Protein AF-A0A0G0K5B0-F1 (afdb_monomer_lite)

Secondary structure (DSSP, 8-state):
----SSS------S-----HHHHHHHHHHTT---EEEEEEE-TT-SSS-EEEEEEEESS--TT---GGGS-HHHHHHHHHHHHHHEEEEEEEE-HHHHHHH-HHHHHHHHHHHHHHTSSS--SEEEESSS-----SSTTSTTSGGGTT--

Sequence (150 aa):
MKKGEKKSKLKLTKRLRIPKSLQEDFLREQGFEFIAGVDEVGRGAWAGPLVAGAVILSKKLYGLRDSKLLSAKEREKLSKKIKKTSLWGIGEVSVDELNKLKLTKATHLAFNRAIKALKVKPDFILLDGSPGLYPERARNLSLASRMGYT

Foldseek 3Di:
DDPDDDPPCPPPPFDPVDPPVCPVVVVVVVVFQWEKEKEWDDLPPPDDKIKMKIKTANDDDPPPPDPVVDDPVRVVVVVVVRVVGIFMFMFIDGPVRCVVLPRVRSSVRRRVRGQVRTPDRGPFYDYDDRDDTDPPPPVVPPPPVVPPPD

Radius of gyration: 17.49 Å; chains: 1; bounding box: 44×53×39 Å

Structure (mmCIF, N/CA/C/O backbone):
data_AF-A0A0G0K5B0-F1
#
_entry.id   AF-A0A0G0K5B0-F1
#
loop_
_atom_site.group_PDB
_atom_site.id
_atom_site.type_symbol
_atom_site.label_atom_id
_atom_site.label_alt_id
_atom_site.label_comp_id
_atom_site.label_asym_id
_atom_site.label_entity_id
_atom_site.label_seq_id
_atom_site.pdbx_PDB_ins_code
_atom_site.Cartn_x
_atom_site.Cartn_y
_atom_site.Cartn_z
_atom_site.occupancy
_atom_site.B_iso_or_equiv
_atom_site.auth_seq_id
_atom_site.auth_comp_id
_atom_site.auth_asym_id
_atom_site.auth_atom_id
_atom_site.pdbx_PDB_model_num
ATOM 1 N N . MET A 1 1 ? -24.447 41.363 6.108 1.00 38.69 1 MET A N 1
ATOM 2 C CA . MET A 1 1 ? -24.368 40.041 5.428 1.00 38.69 1 MET A CA 1
ATOM 3 C C . MET A 1 1 ? -23.434 40.222 4.228 1.00 38.69 1 MET A C 1
ATOM 5 O O . MET A 1 1 ? -23.662 41.166 3.501 1.00 38.69 1 MET A O 1
ATOM 9 N N . LYS A 1 2 ? -22.317 39.534 3.965 1.00 34.31 2 LYS A N 1
ATOM 10 C CA . LYS A 1 2 ? -21.793 38.202 4.295 1.00 34.31 2 LYS A CA 1
ATOM 11 C C . LYS A 1 2 ? -20.273 38.325 4.562 1.00 34.31 2 LYS A C 1
ATOM 13 O O . LYS A 1 2 ? -19.534 38.752 3.683 1.00 34.31 2 LYS A O 1
ATOM 18 N N . LYS A 1 3 ? -19.791 37.949 5.754 1.00 31.05 3 LYS A N 1
ATOM 19 C CA . LYS A 1 3 ? -18.348 37.862 6.106 1.00 31.05 3 LYS A CA 1
ATOM 20 C C . LYS A 1 3 ? -17.880 36.403 6.315 1.00 31.05 3 LYS A C 1
ATOM 22 O O . LYS A 1 3 ? -16.851 36.168 6.936 1.00 31.05 3 LYS A O 1
ATOM 27 N N . GLY A 1 4 ? -18.635 35.423 5.804 1.00 31.39 4 GLY A N 1
ATOM 28 C CA . GLY A 1 4 ? -18.527 34.014 6.214 1.00 31.39 4 GLY A CA 1
ATOM 29 C C . GLY A 1 4 ? -17.714 33.056 5.332 1.00 31.39 4 GLY A C 1
ATOM 30 O O . GLY A 1 4 ? -17.394 31.974 5.797 1.00 31.39 4 GLY A O 1
ATOM 31 N N . GLU A 1 5 ? -17.336 33.395 4.096 1.00 34.88 5 GLU A N 1
ATOM 32 C CA . GLU A 1 5 ? -16.938 32.343 3.126 1.00 34.88 5 GLU A CA 1
ATOM 33 C C . GLU A 1 5 ? -15.446 32.290 2.748 1.00 34.88 5 GLU A C 1
ATOM 35 O O . GLU A 1 5 ? -15.049 31.510 1.886 1.00 34.88 5 GLU A O 1
ATOM 40 N N . LYS A 1 6 ? -14.570 33.087 3.375 1.00 34.22 6 LYS A N 1
ATOM 41 C CA . LYS A 1 6 ? -13.155 33.189 2.944 1.00 34.22 6 LYS A CA 1
ATOM 42 C C . LYS A 1 6 ? -12.129 32.385 3.760 1.00 34.22 6 LYS A C 1
ATOM 44 O O . LYS A 1 6 ? -10.951 32.441 3.418 1.00 34.22 6 LYS A O 1
ATOM 49 N N . LYS A 1 7 ? -12.524 31.616 4.786 1.00 33.34 7 LYS A N 1
ATOM 50 C CA . LYS A 1 7 ? -11.572 30.942 5.704 1.00 33.34 7 LYS A CA 1
ATOM 51 C C . LYS A 1 7 ? -11.196 29.478 5.392 1.00 33.34 7 LYS A C 1
ATOM 53 O O . LYS A 1 7 ? -10.280 28.983 6.032 1.00 33.34 7 LYS A O 1
ATOM 58 N N . SER A 1 8 ? -11.790 28.794 4.410 1.00 38.66 8 SER A N 1
ATOM 59 C CA . SER A 1 8 ? -11.551 27.344 4.192 1.00 38.66 8 SER A CA 1
ATOM 60 C C . SER A 1 8 ? -10.736 26.976 2.944 1.00 38.66 8 SER A C 1
ATOM 62 O O . SER A 1 8 ? -10.593 25.802 2.615 1.00 38.66 8 SER A O 1
ATOM 64 N N . LYS A 1 9 ? -10.150 27.949 2.237 1.00 37.09 9 LYS A N 1
ATOM 65 C CA . LYS A 1 9 ? -9.201 27.681 1.141 1.00 37.09 9 LYS A CA 1
ATOM 66 C C . LYS A 1 9 ? -7.779 27.600 1.687 1.00 37.09 9 LYS A C 1
ATOM 68 O O . LYS A 1 9 ? -6.933 28.431 1.351 1.00 37.09 9 LYS A O 1
ATOM 73 N N . LEU A 1 10 ? -7.505 26.614 2.543 1.00 40.44 10 LEU A N 1
ATOM 74 C CA . LEU A 1 10 ? -6.123 26.279 2.865 1.00 40.44 10 LEU A CA 1
ATOM 75 C C . LEU A 1 10 ? -5.469 25.836 1.554 1.00 40.44 10 LEU A C 1
ATOM 77 O O . LEU A 1 10 ? -5.890 24.863 0.930 1.00 40.44 10 LEU A O 1
ATOM 81 N N . LYS A 1 11 ? -4.490 26.616 1.092 1.00 35.47 11 LYS A N 1
ATOM 82 C CA . LYS A 1 11 ? -3.649 26.294 -0.058 1.00 35.47 11 LYS A CA 1
ATOM 83 C C . LYS A 1 11 ? -2.968 24.953 0.224 1.00 35.47 11 LYS A C 1
ATOM 85 O O . LYS A 1 11 ? -1.896 24.912 0.819 1.00 35.47 11 LYS A O 1
ATOM 90 N N . LEU A 1 12 ? -3.598 23.861 -0.204 1.00 44.28 12 LEU A N 1
ATOM 91 C CA . LEU A 1 12 ? -3.095 22.490 -0.141 1.00 44.28 12 LEU A CA 1
ATOM 92 C C . LEU A 1 12 ? -1.999 22.306 -1.209 1.00 44.28 12 LEU A C 1
ATOM 94 O O . LEU A 1 12 ? -2.069 21.451 -2.084 1.00 44.28 12 LEU A O 1
ATOM 98 N N . THR A 1 13 ? -1.021 23.213 -1.221 1.00 36.69 13 THR A N 1
ATOM 99 C CA . THR A 1 13 ? 0.013 23.297 -2.246 1.00 36.69 13 THR A CA 1
ATOM 100 C C . THR A 1 13 ? 1.368 22.946 -1.641 1.00 36.69 13 THR A C 1
ATOM 102 O O . THR A 1 13 ? 1.932 23.690 -0.841 1.00 36.69 13 THR A O 1
ATOM 105 N N . LYS A 1 14 ? 1.888 21.803 -2.095 1.00 37.41 14 LYS A N 1
ATOM 106 C CA . LYS A 1 14 ? 3.289 21.351 -2.146 1.00 37.41 14 LYS A CA 1
ATOM 107 C C . LYS A 1 14 ? 4.072 21.069 -0.857 1.00 37.41 14 LYS A C 1
ATOM 109 O O . LYS A 1 14 ? 4.982 20.255 -0.943 1.00 37.41 14 LYS A O 1
ATOM 114 N N . ARG A 1 15 ? 3.755 21.620 0.316 1.00 44.00 15 ARG A N 1
ATOM 115 C CA . ARG A 1 15 ? 4.438 21.256 1.579 1.00 44.00 15 ARG A CA 1
ATOM 116 C C . ARG A 1 15 ? 3.536 21.519 2.782 1.00 44.00 15 ARG A C 1
ATOM 118 O O . ARG A 1 15 ? 3.665 22.549 3.436 1.00 44.00 15 ARG A O 1
ATOM 125 N N . LEU A 1 16 ? 2.655 20.581 3.126 1.00 49.22 16 LEU A N 1
ATOM 126 C CA . LEU A 1 16 ? 2.222 20.511 4.522 1.00 49.22 16 LEU A CA 1
ATOM 127 C C . LEU A 1 16 ? 3.476 20.144 5.319 1.00 49.22 16 LEU A C 1
ATOM 129 O O . LEU A 1 16 ? 3.968 19.022 5.223 1.00 49.22 16 LEU A O 1
ATOM 133 N N . ARG A 1 17 ? 4.039 21.105 6.060 1.00 58.53 17 ARG A N 1
ATOM 134 C CA . ARG A 1 17 ? 5.176 20.898 6.976 1.00 58.53 17 ARG A CA 1
ATOM 135 C C . ARG A 1 17 ? 4.702 20.166 8.242 1.00 58.53 17 ARG A C 1
ATOM 137 O O . ARG A 1 17 ? 5.084 20.513 9.350 1.00 58.53 17 ARG A O 1
ATOM 144 N N . ILE A 1 18 ? 3.808 19.198 8.055 1.00 63.81 18 ILE A N 1
ATOM 145 C CA . ILE A 1 18 ? 3.249 18.339 9.085 1.00 63.81 18 ILE A CA 1
ATOM 146 C C . ILE A 1 18 ? 4.165 17.114 9.153 1.00 63.81 18 ILE A C 1
ATOM 148 O O . ILE A 1 18 ? 4.388 16.476 8.115 1.00 63.81 18 ILE A O 1
ATOM 152 N N . PRO A 1 19 ? 4.720 16.788 10.334 1.00 70.50 19 PRO A N 1
ATOM 153 C CA . PRO A 1 19 ? 5.461 15.550 10.541 1.00 70.50 19 PRO A CA 1
ATOM 154 C C . PRO A 1 19 ? 4.675 14.351 10.002 1.00 70.50 19 PRO A C 1
ATOM 156 O O . PRO A 1 19 ? 3.472 14.273 10.232 1.00 70.50 19 PRO A O 1
ATOM 159 N N . LYS A 1 20 ? 5.329 13.398 9.320 1.00 71.94 20 LYS A N 1
ATOM 160 C CA . LYS A 1 20 ? 4.659 12.205 8.751 1.00 71.94 20 LYS A CA 1
ATOM 161 C C . LYS A 1 20 ? 3.755 11.497 9.770 1.00 71.94 20 LYS A C 1
ATOM 163 O O . LYS A 1 20 ? 2.658 11.076 9.431 1.00 71.94 20 LYS A O 1
ATOM 168 N N . SER A 1 21 ? 4.181 11.459 11.033 1.00 74.50 21 SER A N 1
ATOM 169 C CA . SER A 1 21 ? 3.428 10.874 12.148 1.00 74.50 21 SER A CA 1
ATOM 170 C C . SER A 1 21 ? 2.090 11.552 12.457 1.00 74.50 21 SER A C 1
ATOM 172 O O . SER A 1 21 ? 1.269 10.945 13.131 1.00 74.50 21 SER A O 1
ATOM 174 N N . LEU A 1 22 ? 1.886 12.795 12.015 1.00 80.25 22 LEU A N 1
ATOM 175 C CA . LEU A 1 22 ? 0.690 13.603 12.277 1.00 80.25 22 LEU A CA 1
ATOM 176 C C . LEU A 1 22 ? -0.186 13.795 11.030 1.00 80.25 22 LEU A C 1
ATOM 178 O O . LEU A 1 22 ? -1.264 14.372 11.125 1.00 80.25 22 LEU A O 1
ATOM 182 N N . GLN A 1 23 ? 0.261 13.341 9.854 1.00 79.88 23 GLN A N 1
ATOM 183 C CA . GLN A 1 23 ? -0.468 13.563 8.602 1.00 79.88 23 GLN A CA 1
ATOM 184 C C . GLN A 1 23 ? -1.825 12.858 8.589 1.00 79.88 23 GLN A C 1
ATOM 186 O O . GLN A 1 23 ? -2.809 13.455 8.165 1.00 79.88 23 GLN A O 1
ATOM 191 N N . GLU A 1 24 ? -1.888 11.614 9.070 1.00 80.81 24 GLU A N 1
ATOM 192 C CA . GLU A 1 24 ? -3.147 10.866 9.134 1.00 80.81 24 GLU A CA 1
ATOM 193 C C . GLU A 1 24 ? -4.150 11.538 10.081 1.00 80.81 24 GLU A C 1
ATOM 195 O O . GLU A 1 24 ? -5.299 11.740 9.698 1.00 80.81 24 GLU A O 1
ATOM 200 N N . ASP A 1 25 ? -3.711 11.947 11.276 1.00 84.19 25 ASP A N 1
ATOM 201 C CA . ASP A 1 25 ? -4.569 12.626 12.259 1.00 84.19 25 ASP A CA 1
ATOM 202 C C . ASP A 1 25 ? -5.128 13.931 11.709 1.00 84.19 25 ASP A C 1
ATOM 204 O O . ASP A 1 25 ? -6.335 14.150 11.743 1.00 84.19 25 ASP A O 1
ATOM 208 N N . PHE A 1 26 ? -4.258 14.754 11.121 1.00 82.06 26 PHE A N 1
ATOM 209 C CA . PHE A 1 26 ? -4.665 16.003 10.496 1.00 82.06 26 PHE A CA 1
ATOM 210 C C . PHE A 1 26 ? -5.729 15.775 9.416 1.00 82.06 26 PHE A C 1
ATOM 212 O O . PHE A 1 26 ? -6.723 16.490 9.359 1.00 82.06 26 PHE A O 1
ATOM 219 N N . LEU A 1 27 ? -5.556 14.766 8.559 1.00 80.38 27 LEU A N 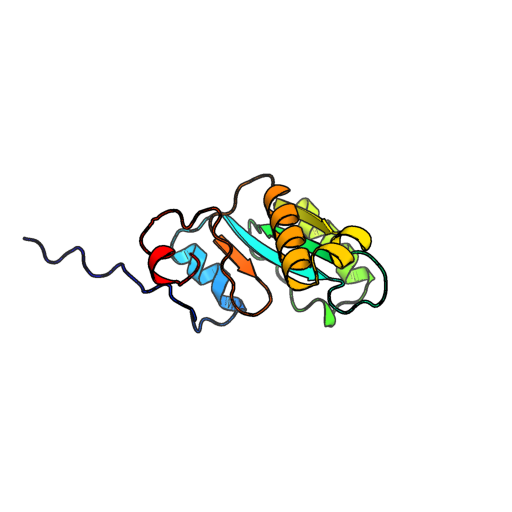1
ATOM 220 C CA . LEU A 1 27 ? -6.532 14.456 7.513 1.00 80.38 27 LEU A CA 1
ATOM 221 C C . LEU A 1 27 ? -7.864 13.960 8.094 1.00 80.38 27 LEU A C 1
ATOM 223 O O . LEU A 1 27 ? -8.919 14.354 7.598 1.00 80.38 27 LEU A O 1
ATOM 227 N N . ARG A 1 28 ? -7.835 13.160 9.165 1.00 81.75 28 ARG A N 1
ATOM 228 C CA . ARG A 1 28 ? -9.054 12.741 9.872 1.00 81.75 28 ARG A CA 1
ATOM 229 C C . ARG A 1 28 ? -9.786 13.933 10.488 1.00 81.75 28 ARG A C 1
ATOM 231 O O . ARG A 1 28 ? -11.001 14.021 10.355 1.00 81.75 28 ARG A O 1
ATOM 238 N N . GLU A 1 29 ? -9.063 14.884 11.080 1.00 84.75 29 GLU A N 1
ATOM 239 C CA . GLU A 1 29 ? -9.634 16.139 11.599 1.00 84.75 29 GLU A CA 1
ATOM 240 C C . GLU A 1 29 ? -10.264 17.007 10.498 1.00 84.75 29 GLU A C 1
ATOM 242 O O . GLU A 1 29 ? -11.229 17.722 10.752 1.00 84.75 29 GLU A O 1
ATOM 247 N N . GLN A 1 30 ? -9.755 16.933 9.263 1.00 78.81 30 GLN A N 1
ATOM 248 C CA . GLN A 1 30 ? -10.370 17.590 8.102 1.00 78.81 30 GLN A CA 1
ATOM 249 C C . GLN A 1 30 ? -11.586 16.830 7.533 1.00 78.81 30 GLN A C 1
ATOM 251 O O . GLN A 1 30 ? -12.190 17.297 6.568 1.00 78.81 30 GLN A O 1
ATOM 256 N N . GLY A 1 31 ? -11.955 15.682 8.110 1.00 80.50 31 GLY A N 1
ATOM 257 C CA . GLY A 1 31 ? -13.121 14.891 7.712 1.00 80.50 31 GLY A CA 1
ATOM 258 C C . GLY A 1 31 ? -12.857 13.836 6.633 1.00 80.50 31 GLY A C 1
ATOM 259 O O . GLY A 1 31 ? -13.812 13.303 6.076 1.00 80.50 31 GLY A O 1
ATOM 260 N N . PHE A 1 32 ? -11.595 13.518 6.318 1.00 82.62 32 PHE A N 1
ATOM 261 C CA . PHE A 1 32 ? -11.277 12.396 5.428 1.00 82.62 32 PHE A CA 1
ATOM 262 C C . PHE A 1 32 ? -11.393 11.061 6.174 1.00 82.62 32 PHE A C 1
ATOM 264 O O . PHE A 1 32 ? -10.793 10.883 7.236 1.00 82.62 32 PHE A O 1
ATOM 271 N N . GLU A 1 33 ? -12.125 10.103 5.602 1.00 84.25 33 GLU A N 1
ATOM 272 C CA . GLU A 1 33 ? -12.414 8.820 6.252 1.00 84.25 33 GLU A CA 1
ATOM 273 C C . GLU A 1 33 ? -11.473 7.710 5.765 1.00 84.25 33 GLU A C 1
ATOM 275 O O . GLU A 1 33 ? -10.848 7.010 6.570 1.00 84.25 33 GLU A O 1
ATOM 280 N N . PHE A 1 34 ? -11.304 7.587 4.445 1.00 86.62 34 PHE A N 1
ATOM 281 C CA . PHE A 1 34 ? -10.484 6.551 3.821 1.00 86.62 34 PHE A CA 1
ATOM 282 C C . PHE A 1 34 ? -9.128 7.106 3.383 1.00 86.62 34 PHE A C 1
ATOM 284 O O . PHE A 1 34 ? -8.937 7.531 2.242 1.00 86.62 34 PHE A O 1
ATOM 291 N N . ILE A 1 35 ? -8.158 7.077 4.294 1.00 88.31 35 ILE A N 1
ATOM 292 C CA . ILE A 1 35 ? -6.782 7.519 4.035 1.00 88.31 35 ILE A CA 1
ATOM 293 C C . ILE A 1 35 ? -5.908 6.290 3.768 1.00 88.31 35 ILE A C 1
ATOM 295 O O . ILE A 1 35 ? -5.753 5.434 4.639 1.00 88.31 35 ILE A O 1
ATOM 299 N N . ALA A 1 36 ? -5.340 6.191 2.565 1.00 89.50 36 ALA A N 1
ATOM 300 C CA . ALA A 1 36 ? -4.440 5.105 2.184 1.00 89.50 36 ALA A CA 1
ATOM 301 C C . ALA A 1 36 ? -2.973 5.512 2.356 1.00 89.50 36 ALA A C 1
ATOM 303 O O . ALA A 1 36 ? -2.543 6.512 1.788 1.00 89.50 36 ALA A O 1
ATOM 304 N N . GLY A 1 37 ? -2.190 4.712 3.075 1.00 90.06 37 GLY A N 1
ATOM 305 C CA . GLY A 1 37 ? -0.730 4.736 3.004 1.00 90.06 37 GLY A CA 1
ATOM 306 C C . GLY A 1 37 ? -0.244 3.847 1.862 1.00 90.06 37 GLY A C 1
ATOM 307 O O . GLY A 1 37 ? -0.749 2.733 1.704 1.00 90.06 37 GLY A O 1
ATOM 308 N N . VAL A 1 38 ? 0.704 4.332 1.065 1.00 89.50 38 VAL A N 1
ATOM 309 C CA . VAL A 1 38 ? 1.268 3.611 -0.081 1.00 89.50 38 VAL A CA 1
ATOM 310 C C . VAL A 1 38 ? 2.792 3.695 -0.052 1.00 89.50 38 VAL A C 1
ATOM 312 O O . VAL A 1 38 ? 3.351 4.776 0.134 1.00 89.50 38 VAL A O 1
ATOM 315 N N . ASP A 1 39 ? 3.445 2.552 -0.243 1.00 90.19 39 ASP A N 1
ATOM 316 C CA . ASP A 1 39 ? 4.905 2.419 -0.220 1.00 90.19 39 ASP A CA 1
ATOM 317 C C . ASP A 1 39 ? 5.373 1.331 -1.202 1.00 90.19 39 ASP A C 1
ATOM 319 O O . ASP A 1 39 ? 4.604 0.416 -1.534 1.00 90.19 39 ASP A O 1
ATOM 323 N N . GLU A 1 40 ? 6.617 1.434 -1.676 1.00 91.81 40 GLU A N 1
ATOM 324 C CA . GLU A 1 40 ? 7.246 0.492 -2.601 1.00 91.81 40 GLU A CA 1
ATOM 325 C C . GLU A 1 40 ? 8.436 -0.268 -2.006 1.00 91.81 40 GLU A C 1
ATOM 327 O O . GLU A 1 40 ? 9.205 0.217 -1.182 1.00 91.81 40 GLU A O 1
ATOM 332 N N . VAL A 1 41 ? 8.655 -1.473 -2.524 1.00 91.06 41 VAL A N 1
ATOM 333 C CA . VAL A 1 41 ? 9.861 -2.271 -2.299 1.00 91.06 41 VAL A CA 1
ATOM 334 C C . VAL A 1 41 ? 10.415 -2.755 -3.636 1.00 91.06 41 VAL A C 1
ATOM 336 O O . VAL A 1 41 ? 9.671 -2.993 -4.584 1.00 91.06 41 VAL A O 1
ATOM 339 N N . GLY A 1 42 ? 11.739 -2.892 -3.724 1.00 87.88 42 GLY A N 1
ATOM 340 C CA . GLY A 1 42 ? 12.422 -3.351 -4.942 1.00 87.88 42 GLY A CA 1
ATOM 341 C C . GLY A 1 42 ? 12.968 -2.238 -5.844 1.00 87.88 42 GLY A C 1
ATOM 342 O O . GLY A 1 42 ? 13.660 -2.533 -6.808 1.00 87.88 42 GLY A O 1
ATOM 343 N N . ARG A 1 43 ? 12.768 -0.953 -5.509 1.00 85.00 43 ARG A N 1
ATOM 344 C CA . ARG A 1 43 ? 13.260 0.186 -6.315 1.00 85.00 43 ARG A CA 1
ATOM 345 C C . ARG A 1 43 ? 14.784 0.209 -6.536 1.00 85.00 43 ARG A C 1
ATOM 347 O O . ARG A 1 43 ? 15.236 0.743 -7.543 1.00 85.00 43 ARG A O 1
ATOM 354 N N . GLY A 1 44 ? 15.561 -0.328 -5.595 1.00 85.12 44 GLY A N 1
ATOM 355 C CA . GLY A 1 44 ? 17.025 -0.440 -5.679 1.00 85.12 44 GLY A CA 1
ATOM 356 C C . GLY A 1 44 ? 17.536 -1.880 -5.779 1.00 85.12 44 GLY A C 1
ATOM 357 O O . GLY A 1 44 ? 18.729 -2.110 -5.603 1.00 85.12 44 GLY A O 1
ATOM 358 N N . ALA A 1 45 ? 16.644 -2.854 -5.987 1.00 88.06 45 ALA A N 1
ATOM 359 C CA . ALA A 1 45 ? 17.038 -4.250 -6.120 1.00 88.06 45 ALA A CA 1
ATOM 360 C C . ALA A 1 45 ? 17.660 -4.502 -7.502 1.00 88.06 45 ALA A C 1
ATOM 362 O O . ALA A 1 45 ? 17.221 -3.937 -8.500 1.00 88.06 45 ALA A O 1
ATOM 363 N N . TRP A 1 46 ? 18.674 -5.368 -7.555 1.00 86.25 46 TRP A N 1
ATOM 364 C CA . TRP A 1 46 ? 19.316 -5.777 -8.812 1.00 86.25 46 TRP A CA 1
ATOM 365 C C . TRP A 1 46 ? 18.485 -6.793 -9.604 1.00 86.25 46 TRP A C 1
ATOM 367 O O . TRP A 1 46 ? 18.660 -6.926 -10.811 1.00 86.25 46 TRP A O 1
ATOM 377 N N . ALA A 1 47 ? 17.597 -7.521 -8.928 1.00 86.19 47 ALA A N 1
ATOM 378 C CA . ALA A 1 47 ? 16.739 -8.531 -9.523 1.00 86.19 47 ALA A CA 1
ATOM 379 C C . ALA A 1 47 ? 15.394 -8.589 -8.793 1.00 86.19 47 ALA A C 1
ATOM 381 O O . ALA A 1 47 ? 15.296 -8.241 -7.613 1.00 86.19 47 ALA A O 1
ATOM 382 N N . GLY A 1 48 ? 14.379 -9.084 -9.500 1.00 91.94 48 GLY A N 1
ATOM 383 C CA . GLY A 1 48 ? 13.015 -9.212 -8.996 1.00 91.94 48 GLY A CA 1
ATOM 384 C C . GLY A 1 48 ? 12.103 -8.048 -9.399 1.00 91.94 48 GLY A C 1
ATOM 385 O O . GLY A 1 48 ? 12.568 -7.034 -9.925 1.00 91.94 48 GLY A O 1
ATOM 386 N N . PRO A 1 49 ? 10.786 -8.213 -9.207 1.00 94.56 49 PRO A N 1
ATOM 387 C CA . PRO A 1 49 ? 9.807 -7.208 -9.587 1.00 94.56 49 PRO A CA 1
ATOM 388 C C . PRO A 1 49 ? 9.848 -5.991 -8.656 1.00 94.56 49 PRO A C 1
ATOM 390 O O . PRO A 1 49 ? 10.334 -6.048 -7.523 1.00 94.56 49 PRO A O 1
ATOM 393 N N . LEU A 1 50 ? 9.252 -4.896 -9.120 1.00 94.81 50 LEU A N 1
ATOM 394 C CA . LEU A 1 50 ? 8.912 -3.760 -8.273 1.00 94.81 50 LEU A CA 1
ATOM 395 C C . LEU A 1 50 ? 7.513 -3.980 -7.697 1.00 94.81 50 LEU A C 1
ATOM 397 O O . LEU A 1 50 ? 6.560 -4.195 -8.447 1.00 94.81 50 LEU A O 1
ATOM 401 N N . VAL A 1 51 ? 7.375 -3.896 -6.376 1.00 96.12 51 VAL A N 1
ATOM 402 C CA . VAL A 1 51 ? 6.104 -4.156 -5.689 1.00 96.12 51 VAL A CA 1
ATOM 403 C C . VAL A 1 51 ? 5.716 -2.951 -4.849 1.00 96.12 51 VAL A C 1
ATOM 405 O O . VAL A 1 51 ? 6.540 -2.399 -4.128 1.00 96.12 51 VAL A O 1
ATOM 408 N N . ALA A 1 52 ? 4.447 -2.567 -4.904 1.00 94.25 52 ALA A N 1
ATOM 409 C CA . ALA A 1 52 ? 3.849 -1.568 -4.038 1.00 94.25 52 ALA A CA 1
ATOM 410 C C . ALA A 1 52 ? 2.719 -2.164 -3.198 1.00 94.25 52 ALA A C 1
ATOM 412 O O . ALA A 1 52 ? 1.946 -3.004 -3.668 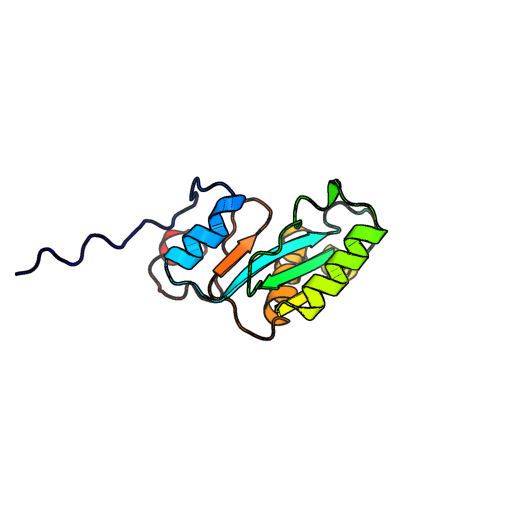1.00 94.25 52 ALA A O 1
ATOM 413 N N . GLY A 1 53 ? 2.599 -1.687 -1.962 1.00 94.50 53 GLY A N 1
ATOM 414 C CA . GLY A 1 53 ? 1.481 -1.980 -1.074 1.00 94.50 53 GLY A CA 1
ATOM 415 C C . GLY A 1 53 ? 0.671 -0.722 -0.795 1.00 94.50 53 GLY A C 1
ATOM 416 O O . GLY A 1 53 ? 1.244 0.328 -0.526 1.00 94.50 53 GLY A O 1
ATOM 417 N N . ALA A 1 54 ? -0.655 -0.834 -0.828 1.00 93.88 54 ALA A N 1
ATOM 418 C CA . ALA A 1 54 ? -1.579 0.200 -0.378 1.00 93.88 54 ALA A CA 1
ATOM 419 C C . ALA A 1 54 ? -2.361 -0.317 0.830 1.00 93.88 54 ALA A C 1
ATOM 421 O O . ALA A 1 54 ? -2.849 -1.446 0.798 1.00 93.88 54 ALA A O 1
ATOM 422 N N . VAL A 1 55 ? -2.489 0.483 1.889 1.00 94.00 55 VAL A N 1
ATOM 423 C CA . VAL A 1 55 ? -3.168 0.091 3.133 1.00 94.00 55 VAL A CA 1
ATOM 424 C C . VAL A 1 55 ? -4.021 1.240 3.661 1.00 94.00 55 VAL A C 1
ATOM 426 O O . VAL A 1 55 ? -3.519 2.340 3.856 1.00 94.00 55 VAL A O 1
ATOM 429 N N . ILE A 1 56 ? -5.295 0.971 3.956 1.00 92.12 56 ILE A N 1
ATOM 430 C CA . ILE A 1 56 ? -6.182 1.874 4.702 1.00 92.12 56 ILE A CA 1
ATOM 431 C C . ILE A 1 56 ? -6.442 1.259 6.073 1.00 92.12 56 ILE A C 1
ATOM 433 O O . ILE A 1 56 ? -7.041 0.183 6.184 1.00 92.12 56 ILE A O 1
ATOM 437 N N . LEU A 1 57 ? -6.007 1.952 7.123 1.00 89.12 57 LEU A N 1
ATOM 438 C CA . LEU A 1 57 ? -6.221 1.536 8.504 1.00 89.12 57 LEU A CA 1
ATOM 439 C C . LEU A 1 57 ? -7.550 2.093 9.032 1.00 89.12 57 LEU A C 1
ATOM 441 O O . LEU A 1 57 ? -7.814 3.292 8.964 1.00 89.12 57 LEU A O 1
ATOM 445 N N . SER A 1 58 ? -8.380 1.219 9.604 1.00 80.94 58 SER A N 1
ATOM 446 C CA . SER A 1 58 ? -9.615 1.616 10.298 1.00 80.94 58 SER A CA 1
ATOM 447 C C . SER A 1 58 ? -9.331 2.280 11.650 1.00 80.94 58 SER A C 1
ATOM 449 O O . SER A 1 58 ? -10.070 3.156 12.087 1.00 80.94 58 SER A O 1
ATOM 451 N N . LYS A 1 59 ? -8.246 1.867 12.314 1.00 76.88 59 LYS A N 1
ATOM 452 C CA . LYS A 1 59 ? -7.747 2.413 13.580 1.00 76.88 59 LYS A CA 1
ATOM 453 C C . LYS A 1 59 ? -6.222 2.426 13.562 1.00 76.88 59 LYS A C 1
ATOM 455 O O . LYS A 1 59 ? -5.605 1.576 12.916 1.00 76.88 59 LYS A O 1
ATOM 460 N N . LYS A 1 60 ? -5.616 3.332 14.333 1.00 73.25 60 LYS A N 1
ATOM 461 C CA . LYS A 1 60 ? -4.165 3.338 14.553 1.00 73.25 60 LYS A CA 1
ATOM 462 C C . LYS A 1 60 ? -3.690 1.984 15.078 1.00 73.25 60 LYS A C 1
ATOM 464 O O . LYS A 1 60 ? -4.228 1.455 16.052 1.00 73.25 60 LYS A O 1
ATOM 469 N N . LEU A 1 61 ? -2.651 1.442 14.450 1.00 72.12 61 LEU A N 1
ATOM 470 C CA . LEU A 1 61 ? -1.980 0.229 14.903 1.00 72.12 61 LEU A CA 1
ATOM 471 C C . LEU A 1 61 ? -0.744 0.602 15.725 1.00 72.12 61 LEU A C 1
ATOM 473 O O . LEU A 1 61 ? 0.278 1.021 15.187 1.00 72.12 61 LEU A O 1
ATOM 477 N N . TYR A 1 62 ? -0.828 0.418 17.042 1.00 66.88 62 TYR A N 1
ATOM 478 C CA . TYR A 1 62 ? 0.331 0.545 17.925 1.00 66.88 62 TYR A CA 1
ATOM 479 C C . TYR A 1 62 ? 1.406 -0.493 17.562 1.00 66.88 62 TYR A C 1
ATOM 481 O O . TYR A 1 62 ? 1.090 -1.651 17.279 1.00 66.88 62 TYR A O 1
ATOM 489 N N . GLY A 1 63 ? 2.673 -0.071 17.565 1.00 64.94 63 GLY A N 1
ATOM 490 C CA . GLY A 1 63 ? 3.816 -0.911 17.184 1.00 64.94 63 GLY A CA 1
ATOM 491 C C . GLY A 1 63 ? 4.127 -0.934 15.682 1.00 64.94 63 GLY A C 1
ATOM 492 O O . GLY A 1 63 ? 5.100 -1.561 15.279 1.00 64.94 63 GLY A O 1
ATOM 493 N N . LEU A 1 64 ? 3.353 -0.223 14.854 1.00 66.56 64 LEU A N 1
ATOM 494 C CA . LEU A 1 64 ? 3.667 0.020 13.444 1.00 66.56 64 LEU A CA 1
ATOM 495 C C . LEU A 1 64 ? 4.697 1.163 13.330 1.00 66.56 64 LEU A C 1
ATOM 497 O O . LEU A 1 64 ? 4.372 2.277 12.930 1.00 66.56 64 LEU A O 1
ATOM 501 N N . ARG A 1 65 ? 5.934 0.929 13.776 1.00 60.22 65 ARG A N 1
ATOM 502 C CA . ARG A 1 65 ? 7.072 1.839 13.555 1.00 60.22 65 ARG A CA 1
ATOM 503 C C . ARG A 1 65 ? 8.142 1.138 12.725 1.00 60.22 65 ARG A C 1
ATOM 505 O O . ARG A 1 65 ? 8.152 -0.086 12.674 1.00 60.22 65 ARG A O 1
ATOM 512 N N . ASP A 1 66 ? 8.941 1.960 12.038 1.00 58.91 66 ASP A N 1
ATOM 513 C CA . ASP A 1 66 ? 9.837 1.646 10.914 1.00 58.91 66 ASP A CA 1
ATOM 514 C C . ASP A 1 66 ? 10.207 0.157 10.796 1.00 58.91 66 ASP A C 1
ATOM 516 O O . ASP A 1 66 ? 10.844 -0.424 11.679 1.00 58.91 66 ASP A O 1
ATOM 520 N N . SER A 1 67 ? 9.801 -0.460 9.680 1.00 59.31 67 SER A N 1
ATOM 521 C CA . SER A 1 67 ? 9.990 -1.890 9.405 1.00 59.31 67 SER A CA 1
ATOM 522 C C . SER A 1 67 ? 11.455 -2.327 9.515 1.00 59.31 67 SER A C 1
ATOM 524 O O . SER A 1 67 ? 11.735 -3.505 9.754 1.00 59.31 67 SER A O 1
ATOM 526 N N . LYS A 1 68 ? 12.386 -1.373 9.422 1.00 60.31 68 LYS A N 1
ATOM 527 C CA . LYS A 1 68 ? 13.834 -1.554 9.541 1.00 60.31 68 LYS A CA 1
ATOM 528 C C . LYS A 1 68 ? 14.312 -1.982 10.930 1.00 60.31 68 LYS A C 1
ATOM 530 O O . LYS A 1 68 ? 15.381 -2.573 11.012 1.00 60.31 68 LYS A O 1
ATOM 535 N N . LEU A 1 69 ? 13.529 -1.759 11.988 1.00 63.09 69 LEU A N 1
ATOM 536 C CA . LEU A 1 69 ? 13.866 -2.182 13.359 1.00 63.09 69 LEU A CA 1
ATOM 537 C C . LEU A 1 69 ? 13.231 -3.523 13.764 1.00 63.09 69 LEU A C 1
ATOM 539 O O . LEU A 1 69 ? 13.470 -4.006 14.866 1.00 63.09 69 LEU A O 1
ATOM 543 N N . LEU A 1 70 ? 12.422 -4.124 12.888 1.00 72.62 70 LEU A N 1
ATOM 544 C CA . LEU A 1 70 ? 11.704 -5.371 13.153 1.00 72.62 70 LEU A CA 1
ATOM 545 C C . LEU A 1 70 ? 12.431 -6.577 12.551 1.00 72.62 70 LEU A C 1
ATOM 547 O O . LEU A 1 70 ? 12.884 -6.520 11.402 1.00 72.62 70 LEU A O 1
ATOM 551 N N . SER A 1 71 ? 12.454 -7.696 13.277 1.00 84.44 71 SER A N 1
ATOM 552 C CA . SER A 1 71 ? 12.897 -8.991 12.747 1.00 84.44 71 SER A CA 1
ATOM 553 C C . SER A 1 71 ? 11.949 -9.508 11.656 1.00 84.44 71 SER A C 1
ATOM 555 O O . SER A 1 71 ? 10.773 -9.135 11.589 1.00 84.44 71 SER A O 1
ATOM 557 N N . ALA A 1 72 ? 12.426 -10.424 10.806 1.00 85.75 72 ALA A N 1
ATOM 558 C CA . ALA A 1 72 ? 11.598 -11.029 9.756 1.00 85.75 72 ALA A CA 1
ATOM 559 C C . ALA A 1 72 ? 10.312 -11.673 10.317 1.00 85.75 72 ALA A C 1
ATOM 561 O O . ALA A 1 72 ? 9.225 -11.481 9.771 1.00 85.75 72 ALA A O 1
ATOM 562 N N . LYS A 1 73 ? 10.422 -12.354 11.466 1.00 87.12 73 LYS A N 1
ATOM 563 C CA . LYS A 1 73 ? 9.297 -13.002 12.157 1.00 87.12 73 LYS A CA 1
ATOM 564 C C . LYS A 1 73 ? 8.263 -11.988 12.660 1.00 87.12 73 LYS A C 1
ATOM 566 O O . LYS A 1 73 ? 7.058 -12.220 12.556 1.00 87.12 73 LYS A O 1
ATOM 571 N N . GLU A 1 74 ? 8.712 -10.847 13.182 1.00 85.31 74 GLU A N 1
ATOM 572 C CA . GLU A 1 74 ? 7.823 -9.771 13.635 1.00 85.31 74 GLU A CA 1
ATOM 573 C C . GLU A 1 74 ? 7.115 -9.086 12.467 1.00 85.31 74 GLU A C 1
ATOM 575 O O . GLU A 1 74 ? 5.907 -8.846 12.547 1.00 85.31 74 GLU A O 1
ATOM 580 N N . ARG A 1 75 ? 7.825 -8.841 11.356 1.00 84.81 75 ARG A N 1
ATOM 581 C CA . ARG A 1 75 ? 7.223 -8.305 10.124 1.00 84.81 75 ARG A CA 1
ATOM 582 C C . ARG A 1 75 ? 6.141 -9.229 9.583 1.00 84.81 75 ARG A C 1
ATOM 584 O O . ARG A 1 75 ? 5.074 -8.752 9.207 1.00 84.81 75 ARG A O 1
ATOM 591 N N . GLU A 1 76 ? 6.371 -10.540 9.579 1.00 88.50 76 GLU A N 1
ATOM 592 C CA . GLU A 1 76 ? 5.376 -11.511 9.118 1.00 88.50 76 GLU A CA 1
ATOM 593 C C . GLU A 1 76 ? 4.130 -11.513 10.019 1.00 88.50 76 GLU A C 1
ATOM 595 O O . GLU A 1 76 ? 2.996 -11.458 9.531 1.00 88.50 76 GLU A O 1
ATOM 600 N N . LYS A 1 77 ? 4.324 -11.502 11.345 1.00 88.50 77 LYS A N 1
ATOM 601 C CA . LYS A 1 77 ? 3.227 -11.410 12.320 1.00 88.50 77 LYS A CA 1
ATOM 602 C C . LYS A 1 77 ? 2.417 -10.123 12.135 1.00 88.50 77 LYS A C 1
ATOM 604 O O . LYS A 1 77 ? 1.184 -10.170 12.133 1.00 88.50 77 LYS A O 1
ATOM 609 N N . LEU A 1 78 ? 3.089 -8.986 11.951 1.00 87.38 78 LEU A N 1
ATOM 610 C CA . LEU A 1 78 ? 2.443 -7.698 11.697 1.00 87.38 78 LEU A CA 1
ATOM 611 C C . LEU A 1 78 ? 1.725 -7.673 10.350 1.00 87.38 78 LEU A C 1
ATOM 613 O O . LEU A 1 78 ? 0.578 -7.244 10.301 1.00 87.38 78 LEU A O 1
ATOM 617 N N . SER A 1 79 ? 2.332 -8.202 9.287 1.00 89.44 79 SER A N 1
ATOM 618 C CA . SER A 1 79 ? 1.700 -8.315 7.968 1.00 89.44 79 SER A CA 1
ATOM 619 C C . SER A 1 79 ? 0.398 -9.113 8.047 1.00 89.44 79 SER A C 1
ATOM 621 O O . SER A 1 79 ? -0.641 -8.649 7.577 1.00 89.44 79 SER A O 1
ATOM 623 N N . LYS A 1 80 ? 0.407 -10.267 8.732 1.00 91.25 80 LYS A N 1
ATOM 624 C CA . LYS A 1 80 ? -0.803 -11.071 8.974 1.00 91.25 80 LYS A CA 1
ATOM 625 C C . LYS A 1 80 ? -1.868 -10.288 9.743 1.00 91.25 80 LYS A C 1
ATOM 627 O O . LYS A 1 80 ? -3.047 -10.401 9.420 1.00 91.25 80 LYS A O 1
ATOM 632 N N . LYS A 1 81 ? -1.474 -9.497 10.747 1.00 90.38 81 LYS A N 1
ATOM 633 C CA . LYS A 1 81 ? -2.398 -8.649 11.514 1.00 90.38 81 LYS A CA 1
ATOM 634 C C . LYS A 1 81 ? -3.011 -7.557 10.635 1.00 90.38 81 LYS A C 1
ATOM 636 O O . LYS A 1 81 ? -4.231 -7.471 10.577 1.00 90.38 81 LYS A O 1
ATOM 641 N N . ILE A 1 82 ? -2.185 -6.797 9.914 1.00 90.62 82 ILE A N 1
ATOM 642 C CA . ILE A 1 82 ? -2.614 -5.725 9.003 1.00 90.62 82 ILE A CA 1
ATOM 643 C C . ILE A 1 82 ? -3.608 -6.285 7.987 1.00 90.62 82 ILE A C 1
ATOM 645 O O . ILE A 1 82 ? -4.744 -5.829 7.940 1.00 90.62 82 ILE A O 1
ATOM 649 N N . LYS A 1 83 ? -3.244 -7.363 7.281 1.00 91.12 83 LYS A N 1
ATOM 650 C CA . LYS A 1 83 ? -4.104 -7.979 6.259 1.00 91.12 83 LYS A CA 1
ATOM 651 C C . LYS A 1 83 ? -5.478 -8.422 6.773 1.00 91.12 83 LYS A C 1
ATOM 653 O O . LYS A 1 83 ? -6.414 -8.489 5.980 1.00 91.12 83 LYS A O 1
ATOM 658 N N . LYS A 1 84 ? -5.598 -8.744 8.067 1.00 91.06 84 LYS A N 1
ATOM 659 C CA . LYS A 1 84 ? -6.867 -9.118 8.713 1.00 91.06 84 LYS A CA 1
ATOM 660 C C . LYS A 1 84 ? -7.696 -7.913 9.158 1.00 91.06 84 LYS A C 1
ATOM 662 O O . LYS A 1 84 ? -8.915 -8.022 9.207 1.00 91.06 84 LYS A O 1
ATOM 667 N N . THR A 1 85 ? -7.062 -6.800 9.526 1.00 90.44 85 THR A N 1
ATOM 668 C CA . THR A 1 85 ? -7.733 -5.662 10.185 1.00 90.44 85 THR A CA 1
ATOM 669 C C . THR A 1 85 ? -7.853 -4.409 9.320 1.00 90.44 85 THR A C 1
ATOM 671 O O . THR A 1 85 ? -8.443 -3.424 9.763 1.00 90.44 85 THR A O 1
ATOM 674 N N . SER A 1 86 ? -7.267 -4.404 8.124 1.00 92.44 86 SER A N 1
ATOM 675 C CA . SER A 1 86 ? -7.218 -3.245 7.233 1.00 92.44 86 SER A CA 1
ATOM 676 C C . SER A 1 86 ? -7.748 -3.577 5.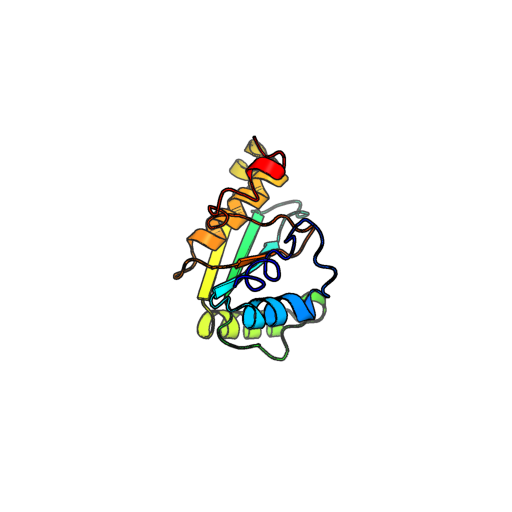843 1.00 92.44 86 SER A C 1
ATOM 678 O O . SER A 1 86 ? -7.794 -4.739 5.433 1.00 92.44 86 SER A O 1
ATOM 680 N N . LEU A 1 87 ? -8.089 -2.540 5.081 1.00 94.12 87 LEU A N 1
ATOM 681 C CA . LEU A 1 87 ? -8.190 -2.682 3.632 1.00 94.12 87 LEU A CA 1
ATOM 682 C C . LEU A 1 87 ? -6.781 -2.581 3.066 1.00 94.12 87 LEU A C 1
ATOM 684 O O . LEU A 1 87 ? -5.988 -1.753 3.517 1.00 94.12 87 LEU A O 1
ATOM 688 N N . TRP A 1 88 ? -6.449 -3.442 2.118 1.00 96.06 88 TRP A N 1
ATOM 689 C CA . TRP A 1 88 ? -5.129 -3.446 1.513 1.00 96.06 88 TRP A CA 1
ATOM 690 C C . TRP A 1 88 ? -5.192 -3.903 0.061 1.00 96.06 88 TRP A C 1
ATOM 692 O O . TRP A 1 88 ? -6.142 -4.572 -0.346 1.00 96.06 88 TRP A O 1
ATOM 702 N N . GLY A 1 89 ? -4.182 -3.511 -0.702 1.00 96.25 89 GLY A N 1
ATOM 703 C CA . GLY A 1 89 ? -3.998 -3.867 -2.100 1.00 96.25 89 GLY A CA 1
ATOM 704 C C . GLY A 1 89 ? -2.514 -3.987 -2.422 1.00 96.25 89 GLY A C 1
ATOM 705 O O . GLY A 1 89 ? -1.678 -3.352 -1.777 1.00 96.25 89 GLY A O 1
ATOM 706 N N . ILE A 1 90 ? -2.182 -4.832 -3.397 1.00 96.88 90 ILE A N 1
ATOM 707 C CA . ILE A 1 90 ? -0.813 -5.028 -3.882 1.00 96.88 90 ILE A CA 1
ATOM 708 C C . ILE A 1 90 ? -0.786 -4.715 -5.370 1.00 96.88 90 ILE A C 1
ATOM 710 O O . ILE A 1 90 ? -1.685 -5.108 -6.112 1.00 96.88 90 ILE A O 1
ATOM 714 N N . GLY A 1 91 ? 0.247 -3.998 -5.790 1.00 96.31 91 GLY A N 1
ATOM 715 C CA . GLY A 1 91 ? 0.535 -3.727 -7.184 1.00 96.31 91 GLY A CA 1
ATOM 716 C C . GLY A 1 91 ? 1.944 -4.169 -7.512 1.00 96.31 91 GLY A C 1
ATOM 717 O O . GLY A 1 91 ? 2.899 -3.658 -6.942 1.00 96.31 91 GLY A O 1
ATOM 718 N N . GLU A 1 92 ? 2.070 -5.108 -8.434 1.00 97.38 92 GLU A N 1
ATOM 719 C CA . GLU A 1 92 ? 3.359 -5.590 -8.918 1.00 97.38 92 GLU A CA 1
ATOM 720 C C . GLU A 1 92 ? 3.624 -5.041 -10.317 1.00 97.38 92 GLU A C 1
ATOM 722 O O . GLU A 1 92 ? 2.688 -4.844 -11.095 1.00 97.38 92 GLU A O 1
ATOM 727 N N . VAL A 1 93 ? 4.890 -4.786 -10.632 1.00 96.12 93 VAL A N 1
ATOM 728 C CA . VAL A 1 93 ? 5.390 -4.499 -11.975 1.00 96.12 93 VAL A CA 1
ATOM 729 C C . VAL A 1 93 ? 6.541 -5.452 -12.255 1.00 96.12 93 VAL A C 1
ATOM 731 O O . VAL A 1 93 ? 7.519 -5.486 -11.502 1.00 96.12 93 VAL A O 1
ATOM 734 N N . SER A 1 94 ? 6.412 -6.230 -13.329 1.00 96.50 94 SER A N 1
ATOM 735 C CA . SER A 1 94 ? 7.420 -7.227 -13.689 1.00 96.50 94 SER A CA 1
ATOM 736 C C . SER A 1 94 ? 8.726 -6.568 -14.139 1.00 96.50 94 SER A C 1
ATOM 738 O O . SER A 1 94 ? 8.762 -5.384 -14.484 1.00 96.50 94 SER A O 1
ATOM 740 N N . VAL A 1 95 ? 9.812 -7.343 -14.180 1.00 94.88 95 VAL A N 1
ATOM 741 C CA . VAL A 1 95 ? 11.112 -6.871 -14.691 1.00 94.88 95 VAL A CA 1
ATOM 742 C C . VAL A 1 95 ? 10.987 -6.385 -16.141 1.00 94.88 95 VAL A C 1
ATOM 744 O O . VAL A 1 95 ? 11.503 -5.321 -16.481 1.00 94.88 95 VAL A O 1
ATOM 747 N N . ASP A 1 96 ? 10.231 -7.100 -16.977 1.00 95.50 96 ASP A N 1
ATOM 748 C CA . ASP A 1 96 ? 10.007 -6.721 -18.377 1.00 95.50 96 ASP A CA 1
ATOM 749 C C . ASP A 1 96 ? 9.247 -5.398 -18.507 1.00 95.50 96 ASP A C 1
ATOM 751 O O . ASP A 1 96 ? 9.584 -4.553 -19.341 1.00 95.50 96 ASP A O 1
ATOM 755 N N . GLU A 1 97 ? 8.221 -5.191 -17.680 1.00 94.25 97 GLU A N 1
ATOM 756 C CA . GLU A 1 97 ? 7.486 -3.928 -17.634 1.00 94.25 97 GLU A CA 1
ATOM 757 C C . GLU A 1 97 ? 8.365 -2.790 -17.109 1.00 94.25 97 GLU A C 1
ATOM 759 O O . GLU A 1 97 ? 8.342 -1.688 -17.660 1.00 94.25 97 GLU A O 1
ATOM 764 N N . LEU A 1 98 ? 9.173 -3.055 -16.080 1.00 91.94 98 LEU A N 1
ATOM 765 C CA . LEU A 1 98 ? 10.079 -2.080 -15.481 1.00 91.94 98 LEU A CA 1
ATOM 766 C C . LEU A 1 98 ? 11.140 -1.607 -16.480 1.00 91.94 98 LEU A C 1
ATOM 768 O O . LEU A 1 98 ? 11.357 -0.399 -16.617 1.00 91.94 98 LEU A O 1
ATOM 772 N N . ASN A 1 99 ? 11.726 -2.535 -17.237 1.00 91.62 99 ASN A N 1
ATOM 773 C CA . ASN A 1 99 ? 12.697 -2.240 -18.289 1.00 91.62 99 ASN A CA 1
ATOM 774 C C . ASN A 1 99 ? 12.089 -1.380 -19.409 1.00 91.62 99 ASN A C 1
ATOM 776 O O . ASN A 1 99 ? 12.728 -0.443 -19.887 1.00 91.62 99 ASN A O 1
ATOM 780 N N . LYS A 1 100 ? 10.830 -1.635 -19.790 1.00 95.50 100 LYS A N 1
ATOM 781 C CA . LYS A 1 100 ? 10.116 -0.846 -20.812 1.00 95.50 100 LYS A CA 1
ATOM 782 C C . LYS A 1 100 ? 9.723 0.549 -20.319 1.00 95.50 100 LYS A C 1
ATOM 784 O O . LYS A 1 100 ? 9.825 1.528 -21.058 1.00 95.50 100 LYS A O 1
ATOM 789 N N . LEU A 1 101 ? 9.239 0.652 -19.082 1.00 87.88 101 LEU A N 1
ATOM 790 C CA . LEU A 1 101 ? 8.637 1.875 -18.543 1.00 87.88 101 LEU A CA 1
ATOM 791 C C . LEU A 1 101 ? 9.657 2.828 -17.910 1.00 87.88 101 LEU A C 1
ATOM 793 O O . LEU A 1 101 ? 9.377 4.026 -17.810 1.00 87.88 101 LEU A O 1
ATOM 797 N N . LYS A 1 102 ? 10.843 2.328 -17.539 1.00 88.50 102 LYS A N 1
ATOM 798 C CA . LYS A 1 102 ? 11.814 2.993 -16.654 1.00 88.50 102 LYS A CA 1
ATOM 799 C C . LYS A 1 102 ? 11.265 3.156 -15.230 1.00 88.50 102 LYS A C 1
ATOM 801 O O . LYS A 1 102 ? 10.055 3.199 -14.998 1.00 88.50 102 LYS A O 1
ATOM 806 N N . LEU A 1 103 ? 12.178 3.306 -14.270 1.00 85.50 103 LEU A N 1
ATOM 807 C CA . LEU A 1 103 ? 11.889 3.211 -12.835 1.00 85.50 103 LEU A CA 1
ATOM 808 C C . LEU A 1 103 ? 10.711 4.079 -12.370 1.00 85.50 103 LEU A C 1
ATOM 810 O O . LEU A 1 103 ? 9.777 3.562 -11.775 1.00 85.50 103 LEU A O 1
ATOM 814 N N . THR A 1 104 ? 10.700 5.377 -12.687 1.00 87.50 104 THR A N 1
ATOM 815 C CA . THR A 1 104 ? 9.652 6.294 -12.205 1.00 87.50 104 THR A CA 1
ATOM 816 C C . THR A 1 104 ? 8.254 5.889 -12.675 1.00 87.50 104 THR A C 1
ATOM 818 O O . THR A 1 104 ? 7.318 5.857 -11.878 1.00 87.50 104 THR A O 1
ATOM 821 N N . LYS A 1 105 ? 8.092 5.552 -13.962 1.00 86.38 105 LYS A N 1
ATOM 822 C CA . LYS A 1 105 ? 6.781 5.153 -14.498 1.00 86.38 105 LYS A CA 1
ATOM 823 C C . LYS A 1 105 ? 6.376 3.769 -13.993 1.00 86.38 105 LYS A C 1
ATOM 825 O O . LYS A 1 105 ? 5.194 3.552 -13.743 1.00 86.38 105 LYS A O 1
ATOM 830 N N . ALA A 1 106 ? 7.338 2.866 -13.804 1.00 89.56 106 ALA A N 1
ATOM 831 C CA . ALA A 1 106 ? 7.102 1.571 -13.177 1.00 89.56 106 ALA A CA 1
ATOM 832 C C . ALA A 1 106 ? 6.600 1.735 -11.731 1.00 89.56 106 ALA A C 1
ATOM 834 O O . ALA A 1 106 ? 5.579 1.156 -11.378 1.00 89.56 106 ALA A O 1
ATOM 835 N N . THR A 1 107 ? 7.219 2.600 -10.920 1.00 88.44 107 THR A N 1
ATOM 836 C CA . THR A 1 107 ? 6.736 2.917 -9.562 1.00 88.44 107 THR A CA 1
ATOM 837 C C . THR A 1 107 ? 5.315 3.468 -9.591 1.00 88.44 107 THR A C 1
ATOM 839 O O . THR A 1 107 ? 4.458 3.027 -8.829 1.00 88.44 107 THR A O 1
ATOM 842 N N . HIS A 1 108 ? 5.029 4.371 -10.529 1.00 88.44 108 HIS A N 1
ATOM 843 C CA . HIS A 1 108 ? 3.687 4.924 -10.687 1.00 88.44 108 HIS A CA 1
ATOM 844 C C . HIS A 1 108 ? 2.648 3.856 -11.055 1.00 88.44 108 HIS A C 1
ATOM 846 O O . HIS A 1 108 ? 1.523 3.866 -10.550 1.00 88.44 108 HIS A O 1
ATOM 852 N N . LEU A 1 109 ? 3.019 2.910 -11.918 1.00 90.62 109 LEU A N 1
ATOM 853 C CA . LEU A 1 109 ? 2.169 1.784 -12.285 1.00 90.62 109 LEU A CA 1
ATOM 854 C C . LEU A 1 109 ? 1.926 0.847 -11.094 1.00 90.62 109 LEU A C 1
ATOM 856 O O . LEU A 1 109 ? 0.780 0.453 -10.872 1.00 90.62 109 LEU A O 1
ATOM 860 N N . ALA A 1 110 ? 2.960 0.546 -10.305 1.00 93.25 110 ALA A N 1
ATOM 861 C CA . ALA A 1 110 ? 2.845 -0.265 -9.095 1.00 93.25 110 ALA A CA 1
ATOM 862 C C . ALA A 1 110 ? 1.875 0.378 -8.089 1.00 93.25 110 ALA A C 1
ATOM 864 O O . ALA A 1 110 ? 0.935 -0.277 -7.638 1.00 93.25 110 ALA A O 1
ATOM 865 N N . PHE A 1 111 ? 2.017 1.679 -7.813 1.00 92.00 111 PHE A N 1
ATOM 866 C CA . PHE A 1 111 ? 1.094 2.421 -6.947 1.00 92.00 111 PHE A CA 1
ATOM 867 C C . PHE A 1 111 ? -0.345 2.374 -7.455 1.00 92.00 111 PHE A C 1
ATOM 869 O O . PHE A 1 111 ? -1.255 2.037 -6.699 1.00 92.00 111 PHE A O 1
ATOM 876 N N . ASN A 1 112 ? -0.560 2.645 -8.744 1.00 90.38 112 ASN A N 1
ATOM 877 C CA . ASN A 1 112 ? -1.896 2.604 -9.337 1.00 90.38 112 ASN A CA 1
ATOM 878 C C . ASN A 1 112 ? -2.533 1.214 -9.226 1.00 90.38 112 ASN A C 1
ATOM 880 O O . ASN A 1 112 ? -3.719 1.109 -8.920 1.00 90.38 112 ASN A O 1
ATOM 884 N N . ARG A 1 113 ? -1.758 0.146 -9.452 1.00 95.69 113 ARG A N 1
ATOM 885 C CA . ARG A 1 113 ? -2.228 -1.236 -9.283 1.00 95.69 113 ARG A CA 1
ATOM 886 C C . ARG A 1 113 ? -2.592 -1.522 -7.825 1.00 95.69 113 ARG A C 1
ATOM 888 O O . ARG A 1 113 ? -3.676 -2.037 -7.571 1.00 95.69 113 ARG A O 1
ATOM 895 N N . ALA A 1 114 ? -1.751 -1.105 -6.878 1.00 94.88 114 ALA A N 1
ATOM 896 C CA . ALA A 1 114 ? -2.001 -1.289 -5.451 1.00 94.88 114 ALA A CA 1
ATOM 897 C C . ALA A 1 114 ? -3.268 -0.554 -4.983 1.00 94.88 114 ALA A C 1
ATOM 899 O O . ALA A 1 114 ? -4.090 -1.131 -4.277 1.00 94.88 114 ALA A O 1
ATOM 900 N N . ILE A 1 115 ? -3.464 0.693 -5.425 1.00 91.31 115 ILE A N 1
ATOM 901 C CA . ILE A 1 115 ? -4.649 1.496 -5.095 1.00 91.31 115 ILE A CA 1
ATOM 902 C C . ILE A 1 115 ? -5.913 0.880 -5.704 1.00 91.31 115 ILE A C 1
ATOM 904 O O . ILE A 1 115 ? -6.930 0.784 -5.023 1.00 91.31 115 ILE A O 1
ATOM 908 N N . LYS A 1 116 ? -5.860 0.426 -6.963 1.00 93.06 116 LYS A N 1
ATOM 909 C CA . LYS A 1 116 ? -6.999 -0.230 -7.631 1.00 93.06 116 LYS A CA 1
ATOM 910 C C . LYS 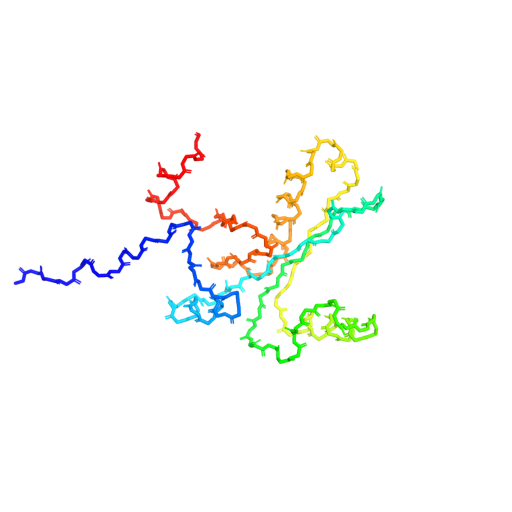A 1 116 ? -7.380 -1.567 -6.999 1.00 93.06 116 LYS A C 1
ATOM 912 O O . LYS A 1 116 ? -8.533 -1.967 -7.099 1.00 93.06 116 LYS A O 1
ATOM 917 N N . ALA A 1 117 ? -6.433 -2.244 -6.354 1.00 95.88 117 ALA A N 1
ATOM 918 C CA . ALA A 1 117 ? -6.687 -3.484 -5.631 1.00 95.88 117 ALA A CA 1
ATOM 919 C C . ALA A 1 117 ? -7.386 -3.268 -4.271 1.00 95.88 117 ALA A C 1
ATOM 921 O O . ALA A 1 117 ? -7.834 -4.237 -3.658 1.00 95.88 117 ALA A O 1
ATOM 922 N N . LEU A 1 118 ? -7.504 -2.025 -3.784 1.00 92.88 118 LEU A N 1
ATOM 923 C CA . LEU A 1 118 ? -8.274 -1.731 -2.577 1.00 92.88 118 LEU A CA 1
ATOM 924 C C . LEU A 1 118 ? -9.769 -1.956 -2.827 1.00 92.88 118 LEU A C 1
ATOM 926 O O . LEU A 1 118 ? -10.334 -1.488 -3.811 1.00 92.88 118 LEU A O 1
ATOM 930 N N . LYS A 1 119 ? -10.443 -2.597 -1.866 1.00 92.56 119 LYS A N 1
ATOM 931 C CA . LYS A 1 119 ? -11.904 -2.805 -1.911 1.00 92.56 119 LYS A CA 1
ATOM 932 C C . LYS A 1 119 ? -12.711 -1.504 -1.857 1.00 92.56 119 LYS A C 1
ATOM 934 O O . LYS A 1 119 ? -13.874 -1.494 -2.238 1.00 92.56 119 LYS A O 1
ATOM 939 N N . VAL A 1 120 ? -12.111 -0.432 -1.342 1.00 90.38 120 VAL A N 1
ATOM 940 C CA . VAL A 1 120 ? -12.725 0.893 -1.220 1.00 90.38 120 VAL A CA 1
ATOM 941 C C . VAL A 1 120 ? -11.782 1.915 -1.829 1.00 90.38 120 VAL A C 1
ATOM 943 O O . VAL A 1 120 ? -10.574 1.874 -1.591 1.00 90.38 120 VAL A O 1
ATOM 946 N N . LYS A 1 121 ? -12.344 2.847 -2.599 1.00 88.12 121 LYS A N 1
ATOM 947 C CA . LYS A 1 121 ? -11.586 3.955 -3.173 1.00 88.12 121 LYS A CA 1
ATOM 948 C C . LYS A 1 121 ? -11.173 4.934 -2.062 1.00 88.12 121 LYS A C 1
ATOM 950 O O . LYS A 1 121 ? -12.066 5.468 -1.405 1.00 88.12 121 LYS A O 1
ATOM 955 N N . PRO A 1 122 ? -9.869 5.206 -1.870 1.00 86.69 122 PRO A N 1
ATOM 956 C CA . PRO A 1 122 ? -9.420 6.151 -0.855 1.00 86.69 122 PRO A CA 1
ATOM 957 C C . PRO A 1 122 ? -9.818 7.592 -1.196 1.00 86.69 122 PRO A C 1
ATOM 959 O O . PRO A 1 122 ? -9.860 7.990 -2.364 1.00 86.69 122 PRO A O 1
ATOM 962 N N . ASP A 1 123 ? -10.056 8.387 -0.158 1.00 82.44 123 ASP A N 1
ATOM 963 C CA . ASP A 1 123 ? -10.253 9.834 -0.248 1.00 82.44 123 ASP A CA 1
ATOM 964 C C . ASP A 1 123 ? -8.923 10.574 -0.373 1.00 82.44 123 ASP A C 1
ATOM 966 O O . ASP A 1 123 ? -8.823 11.579 -1.081 1.00 82.44 123 ASP A O 1
ATOM 970 N N . PHE A 1 124 ? -7.898 10.053 0.305 1.00 83.00 124 PHE A N 1
ATOM 971 C CA . PHE A 1 124 ? -6.562 10.628 0.336 1.00 83.00 124 PHE A CA 1
ATOM 972 C C . PHE A 1 124 ? -5.492 9.537 0.301 1.00 83.00 124 PHE A C 1
ATOM 974 O O . PHE A 1 124 ? -5.686 8.448 0.839 1.00 83.00 124 PHE A O 1
ATOM 981 N N . ILE A 1 125 ? -4.351 9.838 -0.320 1.00 83.94 125 ILE A N 1
ATOM 982 C CA . ILE A 1 125 ? -3.207 8.928 -0.426 1.00 83.94 125 ILE A CA 1
ATOM 983 C C . ILE A 1 125 ? -1.974 9.603 0.180 1.00 83.94 125 ILE A C 1
ATOM 985 O O . ILE A 1 125 ? -1.625 10.726 -0.190 1.00 83.94 125 ILE A O 1
ATOM 989 N N . LEU A 1 126 ? -1.315 8.902 1.097 1.00 85.44 126 LEU A N 1
ATOM 990 C CA . LEU A 1 126 ? -0.040 9.253 1.711 1.00 85.44 126 LEU A CA 1
ATOM 991 C C . LEU A 1 126 ? 1.053 8.364 1.106 1.00 85.44 126 LEU A C 1
ATOM 993 O O . LEU A 1 126 ? 0.952 7.144 1.192 1.00 85.44 126 LEU A O 1
ATOM 997 N N . LEU A 1 127 ? 2.086 8.962 0.507 1.00 81.94 127 LEU A N 1
ATOM 998 C CA . LEU A 1 127 ? 3.239 8.233 -0.039 1.00 81.94 127 LEU A CA 1
ATOM 999 C C . LEU A 1 127 ? 4.463 8.350 0.871 1.00 81.94 127 LEU A C 1
ATOM 1001 O O . LEU A 1 127 ? 4.721 9.427 1.425 1.00 81.94 127 LEU A O 1
ATOM 1005 N N . ASP A 1 128 ? 5.264 7.286 0.953 1.00 68.12 128 ASP A N 1
ATOM 1006 C CA . ASP A 1 128 ? 6.578 7.337 1.596 1.00 68.12 128 ASP A CA 1
ATOM 1007 C C . ASP A 1 128 ? 7.676 7.773 0.603 1.00 68.12 128 ASP A C 1
AT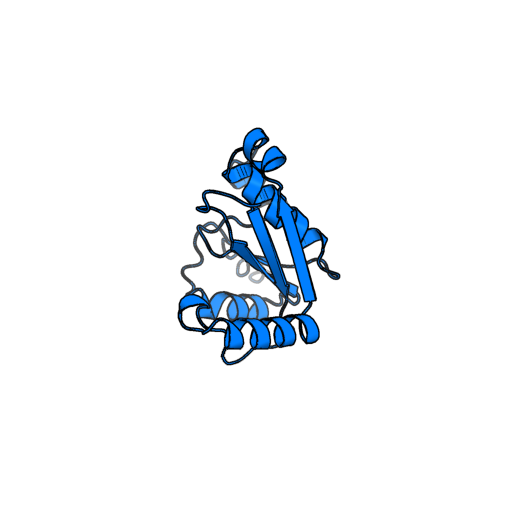OM 1009 O O . ASP A 1 128 ? 8.259 6.994 -0.136 1.00 68.12 128 ASP A O 1
ATOM 1013 N N . GLY A 1 129 ? 7.925 9.080 0.524 1.00 60.12 129 GLY A N 1
ATOM 1014 C CA . GLY A 1 129 ? 8.838 9.670 -0.463 1.00 60.12 129 GLY A CA 1
ATOM 1015 C C . GLY A 1 129 ? 8.288 11.001 -0.959 1.00 60.12 129 GLY A C 1
ATOM 1016 O O . GLY A 1 129 ? 7.159 11.345 -0.626 1.00 60.12 129 GLY A O 1
ATOM 1017 N N . SER A 1 130 ? 9.098 11.802 -1.665 1.00 41.25 130 SER A N 1
ATOM 1018 C CA . SER A 1 130 ? 8.766 13.194 -2.036 1.00 41.25 130 SER A CA 1
ATOM 1019 C C . SER A 1 130 ? 7.283 13.354 -2.431 1.00 41.25 130 SER A C 1
ATOM 1021 O O . SER A 1 130 ? 6.814 12.570 -3.255 1.00 41.25 130 SER A O 1
ATOM 1023 N N . PRO A 1 131 ? 6.535 14.311 -1.841 1.00 39.72 131 PRO A N 1
ATOM 1024 C CA . PRO A 1 131 ? 5.073 14.313 -1.826 1.00 39.72 131 PRO A CA 1
ATOM 1025 C C . PRO A 1 131 ? 4.486 14.508 -3.230 1.00 39.72 131 PRO A C 1
ATOM 1027 O O . PRO A 1 131 ? 4.210 15.626 -3.665 1.00 39.72 131 PRO A O 1
ATOM 1030 N N . GLY A 1 132 ? 4.291 13.404 -3.943 1.00 39.62 132 GLY A N 1
ATOM 1031 C CA . GLY A 1 132 ? 3.488 13.330 -5.152 1.00 39.62 132 GLY A CA 1
ATOM 1032 C C . GLY A 1 132 ? 2.083 12.888 -4.777 1.00 39.62 132 GLY A C 1
ATOM 1033 O O . GLY A 1 132 ? 1.831 11.708 -4.587 1.00 39.62 132 GLY A O 1
ATOM 1034 N N . LEU A 1 133 ? 1.152 13.828 -4.640 1.00 42.75 133 LEU A N 1
ATOM 1035 C CA . LEU A 1 133 ? -0.265 13.491 -4.495 1.00 42.75 133 LEU A CA 1
ATOM 1036 C C . LEU A 1 133 ? -0.729 12.750 -5.759 1.00 42.75 133 LEU A C 1
ATOM 1038 O O . LEU A 1 133 ? -0.637 13.318 -6.845 1.00 42.75 133 LEU A O 1
ATOM 1042 N N . TYR A 1 134 ? -1.238 11.521 -5.624 1.00 43.53 134 TYR A N 1
ATOM 1043 C CA . TYR A 1 134 ? -1.954 10.817 -6.696 1.00 43.53 134 TYR A CA 1
ATOM 1044 C C . TYR A 1 134 ? -3.421 11.243 -6.693 1.00 43.53 134 TYR A C 1
ATOM 1046 O O . TYR A 1 134 ? -4.141 10.928 -5.742 1.00 43.53 134 TYR A O 1
ATOM 1054 N N . PRO A 1 135 ? -3.911 11.949 -7.723 1.00 42.94 135 PRO A N 1
ATOM 1055 C CA . PRO A 1 135 ? -5.271 12.431 -7.726 1.00 42.94 135 PRO A CA 1
ATOM 1056 C C . PRO A 1 135 ? -6.159 11.517 -8.568 1.00 42.94 135 PRO A C 1
ATOM 1058 O O . PRO A 1 135 ? -6.444 11.807 -9.721 1.00 42.94 135 PRO A O 1
ATOM 1061 N N . GLU A 1 136 ? -6.703 10.462 -7.973 1.00 37.34 136 GLU A N 1
ATOM 1062 C CA . GLU A 1 136 ? -7.918 9.847 -8.531 1.00 37.34 136 GLU A CA 1
ATOM 1063 C C . GLU A 1 136 ? -9.194 10.593 -8.068 1.00 37.34 136 GLU A C 1
ATOM 1065 O O . GLU A 1 136 ? -10.287 10.352 -8.590 1.00 37.34 136 GLU A O 1
ATOM 1070 N N . ARG A 1 137 ? -9.060 11.545 -7.123 1.00 35.84 137 ARG A N 1
ATOM 1071 C CA . ARG A 1 137 ? -10.130 12.434 -6.626 1.00 35.84 137 ARG A CA 1
ATOM 1072 C C . ARG A 1 137 ? -9.788 13.935 -6.558 1.00 35.84 137 ARG A C 1
ATOM 1074 O O . ARG A 1 137 ? -10.651 14.703 -6.147 1.00 35.84 137 ARG A O 1
ATOM 1081 N N . ALA A 1 138 ? -8.646 14.427 -7.064 1.00 40.00 138 ALA A N 1
ATOM 1082 C CA . ALA A 1 138 ? -8.437 15.890 -7.198 1.00 40.00 138 ALA A CA 1
ATOM 1083 C C . ALA A 1 138 ? -9.195 16.506 -8.399 1.00 40.00 138 ALA A C 1
ATOM 1085 O O . ALA A 1 138 ? -8.740 17.459 -9.027 1.00 40.00 138 ALA A O 1
ATOM 1086 N N . ARG A 1 139 ? -10.377 15.960 -8.711 1.00 32.69 139 ARG A N 1
ATOM 1087 C CA . ARG A 1 139 ? -11.310 16.457 -9.729 1.00 32.69 139 ARG A CA 1
ATOM 1088 C C . ARG A 1 139 ? -12.099 17.695 -9.291 1.00 32.69 139 ARG A C 1
ATOM 1090 O O . ARG A 1 139 ? -12.852 18.228 -10.096 1.00 32.69 139 ARG A O 1
ATOM 1097 N N . ASN A 1 140 ? -11.860 18.238 -8.094 1.00 28.62 140 ASN A N 1
ATOM 1098 C CA . ASN A 1 140 ? -12.172 19.644 -7.840 1.00 28.62 140 ASN A CA 1
ATOM 1099 C C . ASN A 1 140 ? -11.123 20.524 -8.546 1.00 28.62 140 ASN A C 1
ATOM 1101 O O . ASN A 1 140 ? -10.093 20.9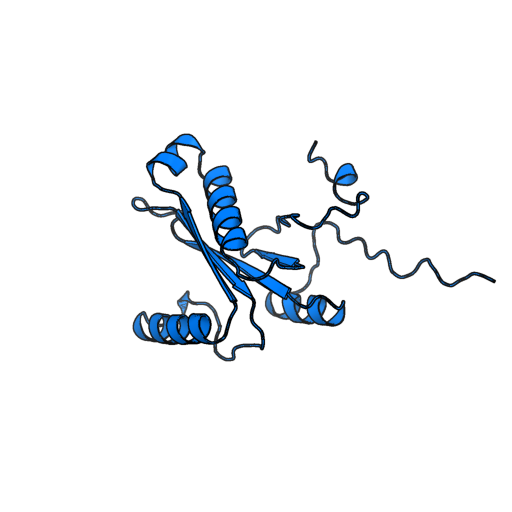02 -7.985 1.00 28.62 140 ASN A O 1
ATOM 1105 N N . LEU A 1 141 ? -11.444 20.791 -9.814 1.00 31.36 141 LEU A N 1
ATOM 1106 C CA . LEU A 1 141 ? -10.831 21.545 -10.919 1.00 31.36 141 LEU A CA 1
ATOM 1107 C C . LEU A 1 141 ? -10.176 22.920 -10.633 1.00 31.36 141 LEU A C 1
ATOM 1109 O O . LEU A 1 141 ? -10.101 23.762 -11.519 1.00 31.36 141 LEU A O 1
ATOM 1113 N N . SER A 1 142 ? -9.630 23.173 -9.442 1.00 30.62 142 SER A N 1
ATOM 1114 C CA . SER A 1 142 ? -8.867 24.405 -9.153 1.00 30.62 142 SER A CA 1
ATOM 1115 C C . SER A 1 142 ? -7.398 24.183 -8.774 1.00 30.62 142 SER A C 1
ATOM 1117 O O . SER A 1 142 ? -6.627 25.145 -8.740 1.00 30.62 142 SER A O 1
ATOM 1119 N N . LEU A 1 143 ? -6.991 22.935 -8.512 1.00 33.34 143 LEU A N 1
ATOM 1120 C CA . LEU A 1 143 ? -5.616 22.589 -8.130 1.00 33.34 143 LEU A CA 1
ATOM 1121 C C . LEU A 1 143 ? -4.788 22.047 -9.305 1.00 33.34 143 LEU A C 1
ATOM 1123 O O . LEU A 1 143 ? -3.642 22.455 -9.459 1.00 33.34 143 LEU A O 1
ATOM 1127 N N . ALA A 1 144 ? -5.363 21.209 -10.173 1.00 33.03 144 ALA A N 1
ATOM 1128 C CA . ALA A 1 144 ? -4.628 20.569 -11.271 1.00 33.03 144 ALA A CA 1
ATOM 1129 C C . ALA A 1 144 ? -4.153 21.563 -12.353 1.00 33.03 144 ALA A C 1
ATOM 1131 O O . ALA A 1 144 ? -2.990 21.540 -12.749 1.00 33.03 144 ALA A O 1
ATOM 1132 N N . SER A 1 145 ? -5.003 22.511 -12.752 1.00 27.50 145 SER A N 1
ATOM 1133 C CA . SER A 1 145 ? -4.703 23.532 -13.770 1.00 27.50 145 SER A CA 1
ATOM 1134 C C . SER A 1 145 ? -3.695 24.598 -13.309 1.00 27.50 145 SER A C 1
ATOM 1136 O O . SER A 1 145 ? -3.134 25.312 -14.130 1.00 27.50 145 SER A O 1
ATOM 1138 N N . ARG A 1 146 ? -3.401 24.688 -12.004 1.00 31.42 146 ARG A N 1
ATOM 1139 C CA . ARG A 1 146 ? -2.352 25.565 -11.439 1.00 31.42 146 ARG A CA 1
ATOM 1140 C C . ARG A 1 146 ? -1.034 24.844 -11.152 1.00 31.42 146 ARG A C 1
ATOM 1142 O O . ARG A 1 146 ? -0.091 25.473 -10.679 1.00 31.42 146 ARG A O 1
ATOM 1149 N N . MET A 1 147 ? -0.973 23.533 -11.380 1.00 34.31 147 MET A N 1
ATOM 1150 C CA . MET A 1 147 ? 0.143 22.685 -10.955 1.00 34.31 147 MET A CA 1
ATOM 1151 C C . MET A 1 147 ? 1.041 22.188 -12.095 1.00 34.31 147 MET A C 1
ATOM 1153 O O . MET A 1 147 ? 1.996 21.476 -11.800 1.00 34.31 147 MET A O 1
ATOM 1157 N N . GLY A 1 148 ? 0.808 22.623 -13.341 1.00 28.16 148 GLY A N 1
ATOM 1158 C CA . GLY A 1 148 ? 1.731 22.404 -14.465 1.00 28.16 148 GLY A CA 1
ATOM 1159 C C . GLY A 1 148 ? 1.830 20.949 -14.930 1.00 28.16 148 GLY A C 1
ATOM 1160 O O . GLY A 1 148 ? 2.901 20.516 -15.334 1.00 28.16 148 GLY A O 1
ATOM 1161 N N . TYR A 1 149 ? 0.733 20.195 -14.829 1.00 30.78 149 TYR A N 1
ATOM 1162 C CA . TYR A 1 149 ? 0.626 18.809 -15.308 1.00 30.78 149 TYR A CA 1
ATOM 1163 C C . TYR A 1 149 ? -0.279 18.684 -16.548 1.00 30.78 149 TYR A C 1
ATOM 1165 O O . TYR A 1 149 ? -0.965 17.677 -16.717 1.00 30.78 149 TYR A O 1
ATOM 1173 N N . THR A 1 150 ? -0.298 19.721 -17.386 1.00 34.56 150 THR A N 1
ATOM 1174 C CA . THR A 1 150 ? -0.722 19.646 -18.792 1.00 34.56 150 THR A CA 1
ATOM 1175 C C . THR A 1 150 ? 0.510 19.761 -19.660 1.00 34.56 150 THR A C 1
ATOM 1177 O O . THR A 1 150 ? 1.261 20.732 -19.403 1.00 34.56 150 THR A O 1
#

Organism: NCBI:txid1618336

pLDDT: mean 73.29, std 23.01, range [27.5, 97.38]

InterPro domains:
  IPR001352 Ribonuclease HII/HIII [PTHR10954] (18-120)
  IPR012337 Ribonuclease H-like superfamily [SSF53098] (26-131)
  IPR024567 Ribonuclease HII/HIII domain [PF01351] (36-130)
  IPR024567 Ribonuclease HII/HIII domain [PS51975] (33-150)
  IPR036397 Ribonuclease H superfamily [G3DSA:3.30.420.10] (12-146)